Protein AF-A0A2V9ZEG1-F1 (afdb_monomer)

Secondary structure (DSSP, 8-state):
-----------BPPP-PPPSS--EEHHHHHHHS---GGG--EEEEEE-SS-EEEEEPS----SSSSTTPPPSS-HHHHHHHHHHHHHHHHHHHS--EEEEE-SEEEE----S---S-EEEEEEE-TTS-EEEEEEETT-BEEEEEEEEEEEEPP------

Nearest PDB structures (foldseek):
  6obv-assembly2_D  TM=7.296E-01  e=6.596E-06  Actinomadura vulgaris
  3kg8-assembly1_A  TM=7.271E-01  e=4.872E-05  Lyngbya majuscula
  7vsx-assembly1_A  TM=4.630E-01  e=3.115E-01  Oplophorus gracilirostris
  7snt-assembly1_A  TM=2.399E-01  e=3.115E-01  Oplophorus gracilirostris
  7mjb-assembly1_A  TM=4.349E-01  e=2.169E+00  Oplophorus gracilirostris

Radius of gyration: 15.74 Å; Cα contacts (8 Å, |Δi|>4): 271; chains: 1; bounding box: 44×41×39 Å

Structure (mmCIF, N/CA/C/O backbone):
data_AF-A0A2V9ZEG1-F1
#
_entry.id   AF-A0A2V9ZEG1-F1
#
loop_
_atom_site.group_PDB
_atom_site.id
_atom_site.type_symbol
_atom_site.label_atom_id
_atom_site.label_alt_id
_atom_site.label_comp_id
_atom_site.label_asym_id
_atom_site.label_entity_id
_atom_site.label_seq_id
_atom_site.pdbx_PDB_ins_code
_atom_site.Cartn_x
_atom_site.Cartn_y
_atom_site.Cartn_z
_atom_site.occupancy
_atom_site.B_iso_or_equiv
_atom_site.auth_seq_id
_atom_site.auth_comp_id
_atom_site.auth_asym_id
_atom_site.auth_atom_id
_atom_site.pdbx_PDB_model_num
ATOM 1 N N . MET A 1 1 ? -8.210 7.364 -19.508 1.00 62.47 1 MET A N 1
ATOM 2 C CA . MET A 1 1 ? -6.921 7.552 -18.803 1.00 62.47 1 MET A CA 1
ATOM 3 C C . MET A 1 1 ? -5.986 8.361 -19.692 1.00 62.47 1 MET A C 1
ATOM 5 O O . MET A 1 1 ? -5.814 7.984 -20.844 1.00 62.47 1 MET A O 1
ATOM 9 N N . ARG A 1 2 ? -5.427 9.474 -19.200 1.00 82.38 2 ARG A N 1
ATOM 10 C CA . ARG A 1 2 ? -4.429 10.290 -19.916 1.00 82.38 2 ARG A CA 1
ATOM 11 C C . ARG A 1 2 ? -3.089 10.146 -19.195 1.00 82.38 2 ARG A C 1
ATOM 13 O O . ARG A 1 2 ? -3.039 10.367 -17.991 1.00 82.38 2 ARG A O 1
ATOM 20 N N . LEU A 1 3 ? -2.035 9.763 -19.913 1.00 79.75 3 LEU A N 1
ATOM 21 C CA . LEU A 1 3 ? -0.683 9.665 -19.364 1.00 79.75 3 LEU A CA 1
ATOM 22 C C . LEU A 1 3 ? 0.096 10.932 -19.723 1.00 79.75 3 LEU A C 1
ATOM 24 O O . L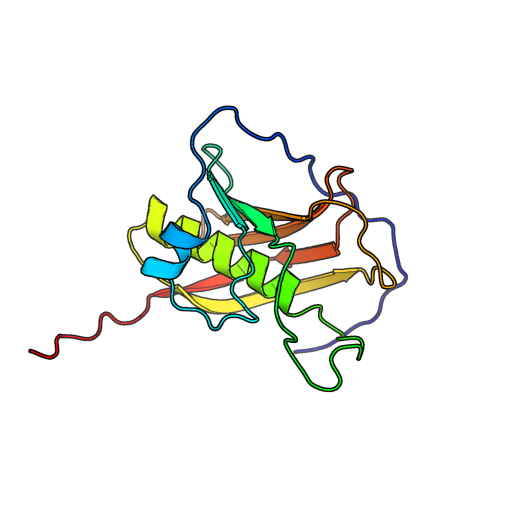EU A 1 3 ? 0.271 11.232 -20.902 1.00 79.75 3 LE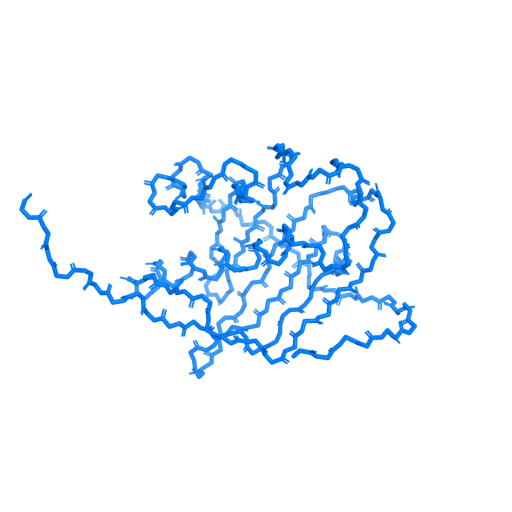U A O 1
ATOM 28 N N . ASN A 1 4 ? 0.573 11.648 -18.709 1.00 83.62 4 ASN A N 1
ATOM 29 C CA . ASN A 1 4 ? 1.432 12.816 -18.872 1.00 83.62 4 ASN A CA 1
ATOM 30 C C . ASN A 1 4 ? 2.814 12.506 -18.289 1.00 83.62 4 ASN A C 1
ATOM 32 O O . ASN A 1 4 ? 2.925 11.795 -17.290 1.00 83.62 4 ASN A O 1
ATOM 36 N N . LYS 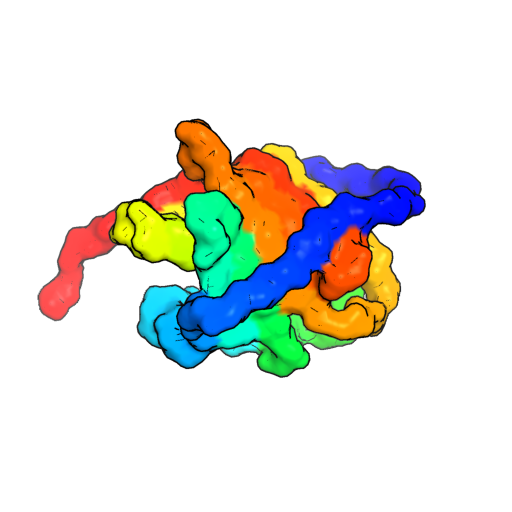A 1 5 ? 3.865 13.046 -18.910 1.00 80.31 5 LYS A N 1
ATOM 37 C CA . LYS A 1 5 ? 5.234 12.968 -18.398 1.00 80.31 5 LYS A CA 1
ATOM 38 C C . LYS A 1 5 ? 5.663 14.359 -17.953 1.00 80.31 5 LYS A C 1
ATOM 40 O O . LYS A 1 5 ? 5.709 15.273 -18.770 1.00 80.31 5 LYS A O 1
ATOM 45 N N . GLU A 1 6 ? 5.988 14.490 -16.678 1.00 75.75 6 GLU A N 1
ATOM 46 C CA . GLU A 1 6 ? 6.537 15.710 -16.087 1.00 75.75 6 GLU A CA 1
ATOM 47 C C . GLU A 1 6 ? 8.018 15.495 -15.722 1.00 75.75 6 GLU A C 1
ATOM 49 O O . GLU A 1 6 ? 8.460 14.342 -15.619 1.00 75.75 6 GLU A O 1
ATOM 54 N N . PRO A 1 7 ? 8.816 16.568 -15.565 1.00 69.06 7 PRO A N 1
ATOM 55 C CA . PRO A 1 7 ? 10.193 16.460 -15.091 1.00 69.06 7 PRO A CA 1
ATOM 56 C C . PRO A 1 7 ? 10.259 15.735 -13.744 1.00 69.06 7 PRO A C 1
ATOM 58 O O . PRO A 1 7 ? 9.432 15.972 -12.864 1.00 69.06 7 PRO A O 1
ATOM 61 N N . LEU A 1 8 ? 11.262 14.869 -13.568 1.00 64.75 8 LEU A N 1
ATOM 62 C CA . LEU A 1 8 ? 11.464 14.170 -12.302 1.00 64.75 8 LEU A CA 1
ATOM 63 C C . LEU A 1 8 ? 11.824 15.194 -11.218 1.00 64.75 8 LEU A C 1
ATOM 65 O O . LEU A 1 8 ? 12.885 15.811 -11.268 1.00 64.75 8 LEU A O 1
ATOM 69 N N . GLN A 1 9 ? 10.940 15.365 -10.241 1.00 62.75 9 GLN A N 1
ATOM 70 C CA . GLN A 1 9 ? 11.208 16.129 -9.025 1.00 62.75 9 GLN A CA 1
ATOM 71 C C . GLN A 1 9 ? 11.349 15.158 -7.856 1.00 62.75 9 GLN A C 1
ATOM 73 O O . GLN A 1 9 ? 10.602 14.179 -7.771 1.00 62.75 9 GLN A O 1
ATOM 78 N N . ALA A 1 10 ? 12.301 15.426 -6.959 1.00 64.00 10 ALA A N 1
ATOM 79 C CA . ALA A 1 10 ? 12.414 14.684 -5.712 1.00 64.00 10 ALA A CA 1
ATOM 80 C C . ALA A 1 10 ? 11.098 14.822 -4.932 1.00 64.00 10 ALA A C 1
ATOM 82 O O . ALA A 1 10 ? 10.646 15.934 -4.662 1.00 64.00 10 ALA A O 1
ATOM 83 N N . SER A 1 11 ? 10.473 13.694 -4.601 1.00 72.06 11 SER A N 1
ATOM 84 C CA . SER A 1 11 ? 9.246 13.666 -3.811 1.00 72.06 11 SER A CA 1
ATOM 85 C C . SER A 1 11 ? 9.524 12.994 -2.476 1.00 72.06 11 SER A C 1
ATOM 87 O O . SER A 1 11 ? 9.874 11.813 -2.421 1.00 72.06 11 SER A O 1
ATOM 89 N N . THR A 1 12 ? 9.363 13.759 -1.400 1.00 74.62 12 THR A N 1
ATOM 90 C CA . THR A 1 12 ? 9.391 13.240 -0.036 1.00 74.62 12 THR A CA 1
ATOM 91 C C . THR A 1 12 ? 7.985 12.792 0.368 1.00 74.62 12 THR A C 1
ATOM 93 O O . THR A 1 12 ? 6.970 13.459 0.149 1.00 74.62 12 THR A O 1
ATOM 96 N N . GLY A 1 13 ? 7.903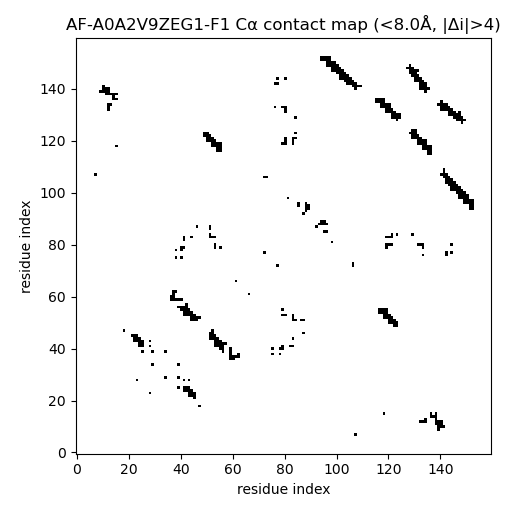 11.583 0.894 1.00 71.25 13 GLY A N 1
ATOM 97 C CA . GLY A 1 13 ? 6.759 11.015 1.582 1.00 71.25 13 GLY A CA 1
ATOM 98 C C . GLY A 1 13 ? 6.968 11.039 3.094 1.00 71.25 13 GLY A C 1
ATOM 99 O O . GLY A 1 13 ? 8.050 11.388 3.571 1.00 71.25 13 GLY A O 1
ATOM 100 N N . PRO A 1 14 ? 5.929 10.700 3.865 1.00 76.12 14 PRO A N 1
ATOM 101 C CA . PRO A 1 14 ? 6.054 10.615 5.307 1.00 76.12 14 PRO A CA 1
ATOM 102 C C . PRO A 1 14 ? 6.984 9.468 5.699 1.00 76.12 14 PRO A C 1
ATOM 104 O O . PRO A 1 14 ? 7.093 8.457 5.002 1.00 76.12 14 PRO A O 1
ATOM 107 N N . THR A 1 15 ? 7.645 9.636 6.839 1.00 75.56 15 THR A N 1
ATOM 108 C CA . THR A 1 15 ? 8.469 8.598 7.450 1.00 75.56 15 THR A CA 1
ATOM 109 C C . THR A 1 15 ? 7.593 7.494 8.036 1.00 75.56 15 THR A C 1
ATOM 111 O O . THR A 1 15 ? 6.487 7.735 8.527 1.00 75.56 15 THR A O 1
ATOM 114 N N . VAL A 1 16 ? 8.096 6.262 7.975 1.00 79.56 16 VAL A N 1
ATOM 115 C CA . VAL A 1 16 ? 7.426 5.089 8.537 1.00 79.56 16 VAL A CA 1
ATOM 116 C C . VAL A 1 16 ? 8.071 4.758 9.870 1.00 79.56 16 VAL A C 1
ATOM 118 O O . VAL A 1 16 ? 9.233 4.363 9.919 1.00 79.56 16 VAL A O 1
ATOM 121 N N . ASN A 1 17 ? 7.298 4.884 10.945 1.00 76.94 17 ASN A N 1
ATOM 122 C CA . ASN A 1 17 ? 7.683 4.372 12.252 1.00 76.94 17 ASN A CA 1
ATOM 123 C C . ASN A 1 17 ? 7.064 2.984 12.412 1.00 76.94 17 ASN A C 1
ATOM 125 O O . ASN A 1 17 ? 5.840 2.847 12.397 1.00 76.94 17 ASN A O 1
ATOM 129 N N . LEU A 1 18 ? 7.904 1.955 12.533 1.00 73.81 18 LEU A N 1
ATOM 130 C CA . LEU A 1 18 ? 7.420 0.606 12.808 1.00 73.81 18 LEU A CA 1
ATOM 131 C C . LEU A 1 18 ? 6.858 0.565 14.234 1.00 73.81 18 LEU A C 1
ATOM 133 O O . LEU A 1 18 ? 7.581 0.913 15.171 1.00 73.81 18 LEU A O 1
ATOM 137 N N . PRO A 1 19 ? 5.593 0.162 14.427 1.00 74.62 19 PRO A N 1
ATOM 138 C CA . PRO A 1 19 ? 5.045 0.028 15.763 1.00 74.62 19 PRO A CA 1
ATOM 139 C C . PRO A 1 19 ? 5.683 -1.166 16.478 1.00 74.62 19 PRO A C 1
ATOM 141 O O . PRO A 1 19 ? 6.041 -2.166 15.858 1.00 74.62 19 PRO A O 1
ATOM 144 N N . SER A 1 20 ? 5.728 -1.108 17.807 1.00 69.50 20 SER A N 1
ATOM 145 C CA . SER A 1 20 ? 6.067 -2.262 18.657 1.00 69.50 20 SER A CA 1
ATOM 146 C C . SER A 1 20 ? 4.917 -3.282 18.777 1.00 69.50 20 SER A C 1
ATOM 148 O O . SER A 1 20 ? 5.016 -4.226 19.557 1.00 69.50 20 SER A O 1
ATOM 150 N N . GLY A 1 21 ? 3.801 -3.049 18.076 1.00 70.44 21 GLY A N 1
ATOM 151 C CA . GLY A 1 21 ? 2.552 -3.807 18.168 1.00 70.44 21 GLY A CA 1
ATOM 152 C C . GLY A 1 21 ? 2.465 -5.009 17.224 1.00 70.44 21 GLY A C 1
ATOM 153 O O . GLY A 1 21 ? 3.449 -5.439 16.624 1.00 70.44 21 GLY A O 1
ATOM 154 N N . SER A 1 22 ? 1.260 -5.570 17.103 1.00 81.19 22 SER A N 1
ATOM 155 C CA . SER A 1 22 ? 0.997 -6.721 16.242 1.00 81.19 22 SER A CA 1
ATOM 156 C C . SER A 1 22 ? 0.916 -6.327 14.766 1.00 81.19 22 SER A C 1
ATOM 158 O O . SER A 1 22 ? 0.301 -5.333 14.384 1.00 81.19 22 SER A O 1
ATOM 160 N N . PHE A 1 23 ? 1.518 -7.168 13.931 1.00 93.19 23 PHE A N 1
ATOM 161 C CA . PHE A 1 23 ? 1.418 -7.110 12.478 1.00 93.19 23 PHE A CA 1
ATOM 162 C C . PHE A 1 23 ? 0.616 -8.318 12.002 1.00 93.19 23 PHE A C 1
ATOM 164 O O . PHE A 1 23 ? 0.848 -9.425 12.494 1.00 93.19 23 PHE A O 1
ATOM 171 N N . ILE A 1 24 ? -0.257 -8.143 11.010 1.00 95.56 24 ILE A N 1
ATOM 172 C CA . ILE A 1 24 ? -0.798 -9.283 10.259 1.00 95.56 24 ILE A CA 1
ATOM 173 C C . ILE A 1 24 ? 0.217 -9.678 9.183 1.00 95.56 24 ILE A C 1
ATOM 175 O O . ILE A 1 24 ? 0.756 -8.812 8.494 1.00 95.56 24 ILE A O 1
ATOM 179 N N . LYS A 1 25 ? 0.533 -10.971 9.067 1.00 97.06 25 LYS A N 1
ATOM 180 C CA . LYS A 1 25 ? 1.561 -11.486 8.147 1.00 97.06 25 LYS A CA 1
ATOM 181 C C . LYS A 1 25 ? 0.946 -11.983 6.843 1.00 97.06 25 LYS A C 1
ATOM 183 O O . LYS A 1 25 ? -0.223 -12.356 6.813 1.00 97.06 25 LYS A O 1
ATOM 188 N N . ALA A 1 26 ? 1.756 -12.057 5.786 1.00 97.38 26 ALA A N 1
ATOM 189 C CA . ALA A 1 26 ? 1.359 -12.527 4.456 1.00 97.38 26 ALA A CA 1
ATOM 190 C C . ALA A 1 26 ? 0.521 -13.817 4.480 1.00 97.38 26 ALA A C 1
ATOM 192 O O . ALA A 1 26 ? -0.501 -13.896 3.806 1.00 97.38 26 ALA A O 1
ATOM 193 N N . ALA A 1 27 ? 0.918 -14.806 5.288 1.00 96.50 27 ALA A N 1
ATOM 194 C CA . ALA A 1 27 ? 0.196 -16.074 5.404 1.00 96.50 27 ALA A CA 1
ATOM 195 C C . ALA A 1 27 ? -1.260 -15.886 5.870 1.00 96.50 27 ALA A C 1
ATOM 197 O O . ALA A 1 27 ? -2.167 -16.507 5.321 1.00 96.50 27 ALA A O 1
ATOM 198 N N . ASP A 1 28 ? -1.494 -14.995 6.835 1.00 97.06 28 ASP A N 1
ATOM 199 C CA . ASP A 1 28 ? -2.834 -14.693 7.340 1.00 97.06 28 ASP A CA 1
ATOM 200 C C . ASP A 1 28 ? -3.621 -13.801 6.377 1.00 97.06 28 ASP A C 1
ATOM 202 O O . ASP A 1 28 ? -4.815 -14.024 6.180 1.00 97.06 28 ASP A O 1
ATOM 206 N N . ILE A 1 29 ? -2.948 -12.835 5.738 1.00 97.19 29 ILE A N 1
ATOM 207 C CA . ILE A 1 29 ? -3.536 -11.954 4.717 1.00 97.19 29 ILE A CA 1
ATOM 208 C C . ILE A 1 29 ? -4.082 -12.800 3.559 1.00 97.19 29 ILE A C 1
ATOM 210 O O . ILE A 1 29 ? -5.271 -12.752 3.242 1.00 97.19 29 ILE A O 1
ATOM 214 N N . TYR A 1 30 ? -3.231 -13.621 2.942 1.00 97.12 30 TYR A N 1
ATOM 215 C CA . TYR A 1 30 ? -3.566 -14.350 1.716 1.00 97.12 30 TYR A CA 1
ATOM 216 C C . TYR A 1 30 ? -4.384 -15.623 1.950 1.00 97.12 30 TYR A C 1
ATOM 218 O O . TYR A 1 30 ? -4.855 -16.225 0.987 1.00 97.12 30 TYR A O 1
ATOM 226 N N . ARG A 1 31 ? -4.636 -15.994 3.214 1.00 95.00 31 ARG A N 1
ATOM 227 C CA . ARG A 1 31 ? -5.641 -17.007 3.569 1.00 95.00 31 ARG A CA 1
ATOM 228 C C . ARG A 1 31 ? -7.063 -16.546 3.248 1.00 95.00 31 ARG A C 1
ATOM 230 O O . ARG A 1 31 ? -7.901 -17.383 2.928 1.00 95.00 31 ARG A O 1
ATOM 237 N N . ILE A 1 32 ? -7.336 -15.244 3.352 1.00 91.06 32 ILE A N 1
ATOM 238 C CA . ILE A 1 32 ? -8.674 -14.667 3.140 1.00 91.06 32 ILE A CA 1
ATOM 239 C C . ILE A 1 32 ? -8.739 -13.700 1.955 1.00 91.06 32 ILE A C 1
ATOM 241 O O . ILE A 1 32 ? -9.820 -13.467 1.424 1.00 91.06 32 ILE A O 1
ATOM 245 N N . TYR A 1 33 ? -7.600 -13.157 1.516 1.00 93.81 33 TYR A N 1
ATOM 246 C CA . TYR A 1 33 ? -7.548 -12.130 0.482 1.00 93.81 33 TYR A CA 1
ATOM 247 C C . TYR A 1 33 ? -6.856 -12.638 -0.784 1.00 93.81 33 TYR A C 1
ATOM 249 O O . TYR A 1 33 ? -5.675 -12.392 -1.019 1.00 93.81 33 TYR A O 1
ATOM 257 N N . PHE A 1 34 ? -7.593 -13.402 -1.589 1.00 89.88 34 PHE A N 1
ATOM 258 C CA . PHE A 1 34 ? -7.043 -14.184 -2.697 1.00 89.88 34 PHE A CA 1
ATOM 259 C C . PHE A 1 34 ? -6.288 -13.343 -3.743 1.00 89.88 34 PHE A C 1
ATOM 261 O O . PHE A 1 34 ? -6.878 -12.510 -4.425 1.00 89.88 34 PHE A O 1
ATOM 268 N N . HIS A 1 35 ? -4.993 -13.632 -3.912 1.00 95.56 35 HIS A N 1
ATOM 269 C CA . HIS A 1 35 ? -4.128 -13.102 -4.970 1.00 95.56 35 HIS A CA 1
ATOM 270 C C . HIS A 1 35 ? -3.156 -14.186 -5.447 1.00 95.56 35 HIS A C 1
ATOM 272 O O . HIS A 1 35 ? -2.641 -14.978 -4.650 1.00 95.56 35 HIS A O 1
ATOM 278 N N . GLY A 1 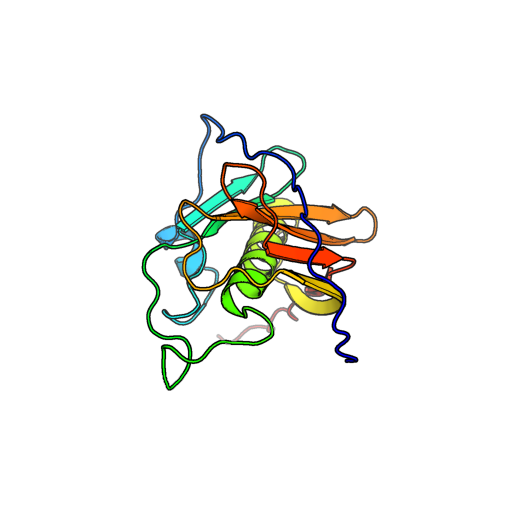36 ? -2.870 -14.207 -6.753 1.00 96.56 36 GLY A N 1
ATOM 279 C CA . GLY A 1 36 ? -1.866 -15.107 -7.323 1.00 96.56 36 GLY A CA 1
ATOM 280 C C . GLY A 1 36 ? -0.446 -14.791 -6.817 1.00 96.56 36 GLY A C 1
ATOM 281 O O . GLY A 1 36 ? -0.178 -13.641 -6.465 1.00 96.56 36 GLY A O 1
ATOM 282 N N . PRO A 1 37 ? 0.498 -15.754 -6.826 1.00 95.94 37 PRO A N 1
ATOM 283 C CA . PRO A 1 37 ? 1.808 -15.607 -6.175 1.00 95.94 37 PRO A CA 1
ATOM 284 C C . PRO A 1 37 ? 2.623 -14.371 -6.590 1.00 95.94 37 PRO A C 1
ATOM 286 O O . PRO A 1 37 ? 3.278 -13.754 -5.757 1.00 95.94 37 PRO A O 1
ATOM 289 N N . ALA A 1 38 ? 2.558 -13.957 -7.861 1.00 96.25 38 ALA A N 1
ATOM 290 C CA . ALA A 1 38 ? 3.258 -12.762 -8.357 1.00 96.25 38 ALA A CA 1
ATOM 291 C C . ALA A 1 38 ? 2.703 -11.430 -7.802 1.00 96.25 38 ALA A C 1
ATOM 293 O O . ALA A 1 38 ? 3.359 -10.392 -7.918 1.00 96.25 38 ALA A O 1
ATOM 294 N N . TYR A 1 39 ? 1.508 -11.469 -7.208 1.00 97.25 39 TYR A N 1
ATOM 295 C CA . TYR A 1 39 ? 0.765 -10.329 -6.670 1.00 97.25 39 TYR A CA 1
ATOM 296 C C . TYR A 1 39 ? 0.462 -10.466 -5.174 1.00 97.25 39 TYR A C 1
ATOM 298 O O . TYR A 1 39 ? -0.315 -9.683 -4.631 1.00 97.25 39 TYR A O 1
ATOM 306 N N . GLN A 1 40 ? 1.127 -11.393 -4.481 1.00 97.88 40 GLN A N 1
ATOM 307 C CA . GLN A 1 40 ? 1.163 -11.431 -3.019 1.00 97.88 40 GLN A CA 1
ATOM 308 C C . GLN A 1 40 ? 2.142 -10.376 -2.472 1.00 97.88 40 GLN A C 1
ATOM 310 O O . GLN A 1 40 ? 3.154 -10.680 -1.844 1.00 97.88 40 GLN A O 1
ATOM 315 N N . VAL A 1 41 ? 1.873 -9.112 -2.808 1.00 97.69 41 VAL A N 1
ATOM 316 C CA . VAL A 1 41 ? 2.770 -7.963 -2.618 1.00 97.69 41 VAL A CA 1
ATOM 317 C C . VAL A 1 41 ? 2.974 -7.552 -1.159 1.00 97.69 41 VAL A C 1
ATOM 319 O O . VAL A 1 41 ? 3.907 -6.806 -0.891 1.00 97.69 41 VAL A O 1
ATOM 322 N N . LEU A 1 42 ? 2.161 -8.029 -0.217 1.00 98.06 42 LEU A N 1
ATOM 323 C CA . LEU A 1 42 ? 2.266 -7.717 1.207 1.00 98.06 42 LEU A CA 1
ATOM 324 C C . LEU A 1 42 ? 3.048 -8.797 1.955 1.00 98.06 42 LEU A C 1
ATOM 326 O O . LEU A 1 42 ? 2.630 -9.947 2.025 1.00 98.06 42 LEU A O 1
ATOM 330 N N . GLU A 1 43 ? 4.149 -8.412 2.592 1.00 97.00 43 GLU A N 1
ATOM 331 C CA . GLU A 1 43 ? 4.826 -9.242 3.595 1.00 97.00 43 GLU A CA 1
ATOM 332 C C . GLU A 1 43 ? 4.094 -9.188 4.943 1.00 97.00 43 GLU A C 1
ATOM 334 O O . GLU A 1 43 ? 3.941 -10.193 5.642 1.00 97.00 43 GLU A O 1
ATOM 339 N N . GLN A 1 44 ? 3.640 -7.990 5.308 1.00 96.88 44 GLN A N 1
ATOM 340 C CA . GLN A 1 44 ? 2.909 -7.720 6.537 1.00 96.88 44 GLN A CA 1
ATOM 341 C C . GLN A 1 44 ? 2.159 -6.389 6.447 1.00 96.88 44 GLN A C 1
ATOM 343 O O . GLN A 1 44 ? 2.500 -5.540 5.622 1.00 96.88 44 GLN A O 1
ATOM 348 N N . ALA A 1 45 ? 1.185 -6.187 7.330 1.00 97.12 45 ALA A N 1
ATOM 349 C CA . ALA A 1 45 ? 0.448 -4.935 7.451 1.00 97.12 45 ALA A CA 1
ATOM 350 C C . ALA A 1 45 ? 0.113 -4.603 8.911 1.00 97.12 45 ALA A C 1
ATOM 352 O O . ALA A 1 45 ? 0.095 -5.485 9.774 1.00 97.12 45 ALA A O 1
ATOM 353 N N . TRP A 1 46 ? -0.145 -3.326 9.180 1.00 95.50 46 TRP A N 1
ATOM 354 C CA . TRP A 1 46 ? -0.606 -2.837 10.480 1.00 95.50 46 TRP A CA 1
ATOM 355 C C . TRP A 1 46 ? -1.390 -1.532 10.329 1.00 95.50 46 TRP A C 1
ATOM 357 O O . TRP A 1 46 ? -1.218 -0.802 9.354 1.00 95.50 46 TRP A O 1
ATOM 367 N N . TRP A 1 47 ? -2.213 -1.224 11.327 1.00 92.69 47 TRP A N 1
ATOM 368 C CA . TRP A 1 47 ? -2.951 0.032 11.440 1.00 92.69 47 TRP A CA 1
ATOM 369 C C . TRP A 1 47 ? -2.394 0.836 12.619 1.00 92.69 47 TRP A C 1
ATOM 371 O O . TRP A 1 47 ? -2.186 0.266 13.690 1.00 92.69 47 TRP A O 1
ATOM 381 N N . ASP A 1 48 ? -2.122 2.132 12.437 1.00 90.38 48 ASP A N 1
ATOM 382 C CA . ASP A 1 48 ? -1.614 3.007 13.514 1.00 90.38 48 ASP A CA 1
ATOM 383 C C . ASP A 1 48 ? -2.724 3.757 14.281 1.00 90.38 48 ASP A C 1
ATOM 385 O O . ASP A 1 48 ? -2.426 4.566 15.157 1.00 90.38 48 ASP A O 1
ATOM 389 N N . GLY A 1 49 ? -3.995 3.481 13.969 1.00 89.56 49 GLY A N 1
ATOM 390 C CA . GLY A 1 49 ? -5.159 4.205 14.491 1.00 89.56 49 GLY A CA 1
ATOM 391 C C . GLY A 1 49 ? -5.701 5.267 13.529 1.00 89.56 49 GLY A C 1
ATOM 392 O O . GLY A 1 49 ? -6.859 5.655 13.647 1.00 89.56 49 GLY A O 1
ATOM 393 N N . ASP A 1 50 ? -4.908 5.676 12.538 1.00 91.88 50 ASP A N 1
ATOM 394 C CA . ASP A 1 50 ? -5.287 6.654 11.514 1.00 91.88 50 ASP A CA 1
ATOM 395 C C . ASP A 1 50 ? -5.099 6.066 10.105 1.00 91.88 50 ASP A C 1
ATOM 397 O O . ASP A 1 50 ? -6.029 5.992 9.304 1.00 91.88 50 ASP A O 1
ATOM 401 N N . ARG A 1 51 ? -3.917 5.511 9.831 1.00 95.44 51 ARG A N 1
ATOM 402 C CA . ARG A 1 51 ? -3.485 5.026 8.516 1.00 95.44 51 ARG A CA 1
ATOM 403 C C . ARG A 1 51 ? -3.178 3.540 8.533 1.00 95.44 51 ARG A C 1
ATOM 405 O O . ARG A 1 51 ? -2.681 2.990 9.519 1.00 95.44 51 ARG A O 1
ATOM 412 N N . MET A 1 52 ? -3.437 2.893 7.403 1.00 96.69 52 MET A N 1
ATOM 413 C CA . MET A 1 52 ? -3.052 1.506 7.166 1.00 96.69 52 MET A CA 1
ATOM 414 C C . MET A 1 52 ? -1.707 1.444 6.456 1.00 96.69 52 MET A C 1
ATOM 416 O O . MET A 1 52 ? -1.458 2.177 5.500 1.00 96.69 52 MET A O 1
ATOM 420 N N . PHE A 1 53 ? -0.849 0.541 6.906 1.00 97.31 53 PHE A N 1
ATOM 421 C CA . PHE A 1 53 ? 0.490 0.355 6.374 1.00 97.31 53 PHE A CA 1
ATOM 422 C C . PHE A 1 53 ? 0.652 -1.052 5.829 1.00 97.31 53 PHE A C 1
ATOM 424 O O . PHE A 1 53 ? 0.183 -2.015 6.434 1.00 97.31 53 PHE A O 1
ATOM 431 N N . GLY A 1 54 ? 1.367 -1.168 4.714 1.00 97.44 54 GLY A N 1
ATOM 432 C CA . GLY A 1 54 ? 1.711 -2.440 4.091 1.00 97.44 54 GLY A CA 1
ATOM 433 C C . GLY A 1 54 ? 3.193 -2.499 3.759 1.00 97.44 54 GLY A C 1
ATOM 434 O O . GLY A 1 54 ? 3.712 -1.624 3.073 1.00 97.44 54 GLY A O 1
ATOM 435 N N . THR A 1 55 ? 3.896 -3.524 4.226 1.00 96.81 55 THR A N 1
ATOM 436 C CA . THR A 1 55 ? 5.293 -3.784 3.862 1.00 96.81 55 THR A CA 1
ATOM 437 C C . THR A 1 55 ? 5.344 -4.580 2.562 1.00 96.81 55 THR A C 1
ATOM 439 O O . THR A 1 55 ? 4.728 -5.638 2.466 1.00 96.81 55 THR A O 1
ATOM 442 N N . MET A 1 56 ? 6.102 -4.093 1.578 1.00 96.56 56 MET A N 1
ATOM 443 C CA . MET A 1 56 ? 6.295 -4.781 0.300 1.00 96.56 56 MET A CA 1
ATOM 444 C C . MET A 1 56 ? 7.059 -6.100 0.475 1.00 96.56 56 MET A C 1
ATOM 446 O O . MET A 1 56 ? 8.137 -6.117 1.069 1.00 96.56 56 MET A O 1
ATOM 450 N N . SER A 1 57 ? 6.551 -7.178 -0.117 1.00 95.75 57 SER A N 1
ATOM 451 C CA . SER A 1 57 ? 7.244 -8.464 -0.196 1.00 95.75 57 SER A CA 1
ATOM 452 C C . SER A 1 57 ? 8.528 -8.358 -1.019 1.00 95.75 57 SER A C 1
ATOM 454 O O . SER A 1 57 ? 8.545 -7.800 -2.120 1.00 95.75 57 SER A O 1
ATOM 456 N N . ARG A 1 58 ? 9.616 -8.928 -0.489 1.00 89.25 58 ARG A N 1
ATOM 457 C CA . ARG A 1 58 ? 10.943 -8.948 -1.133 1.00 89.25 58 ARG A CA 1
ATOM 458 C C . ARG A 1 58 ? 11.090 -10.029 -2.199 1.00 89.25 58 ARG A C 1
ATOM 460 O O . ARG A 1 58 ? 11.967 -9.930 -3.053 1.00 89.25 58 ARG A O 1
ATOM 467 N N . HIS A 1 59 ? 10.254 -11.062 -2.147 1.00 88.06 59 HIS A N 1
ATOM 468 C CA . HIS A 1 59 ? 10.394 -12.255 -2.975 1.00 88.06 59 HIS A CA 1
ATOM 469 C C . HIS A 1 59 ? 9.096 -12.512 -3.729 1.00 88.06 59 HIS A C 1
ATOM 471 O O . HIS A 1 59 ? 8.213 -13.223 -3.258 1.00 88.06 59 HIS A O 1
ATOM 477 N N . LEU A 1 60 ? 8.986 -11.910 -4.912 1.00 92.06 60 LEU A N 1
ATOM 478 C CA . LEU A 1 60 ? 7.839 -12.078 -5.796 1.00 92.06 60 LEU A CA 1
ATOM 479 C C . LEU A 1 60 ? 8.273 -12.756 -7.096 1.00 92.06 60 LEU A C 1
ATOM 481 O O . LEU A 1 60 ? 9.236 -12.290 -7.714 1.00 92.06 60 LEU A O 1
ATOM 485 N N . PRO A 1 61 ? 7.545 -13.788 -7.556 1.00 94.38 61 PRO A N 1
ATOM 486 C CA . PRO A 1 61 ? 7.691 -14.305 -8.910 1.00 94.38 61 PRO A CA 1
ATOM 487 C C . PRO A 1 61 ? 7.544 -13.207 -9.975 1.00 94.38 61 PRO A C 1
ATOM 489 O O . PRO A 1 61 ? 6.997 -12.126 -9.721 1.00 94.38 61 PRO A O 1
ATOM 492 N N . ALA A 1 62 ? 8.005 -13.500 -11.192 1.00 92.88 62 ALA A N 1
ATOM 493 C CA . ALA A 1 62 ? 7.824 -12.614 -12.336 1.00 92.88 62 ALA A CA 1
ATOM 494 C C . ALA A 1 62 ? 6.334 -12.300 -12.552 1.00 92.88 62 ALA A C 1
ATOM 496 O O . ALA A 1 62 ? 5.494 -13.198 -12.573 1.00 92.88 62 ALA A O 1
ATOM 497 N N . ASN A 1 63 ? 6.007 -11.017 -12.731 1.00 90.44 63 ASN A N 1
ATOM 498 C CA . ASN A 1 63 ? 4.630 -10.567 -12.954 1.00 90.44 63 ASN A CA 1
ATOM 499 C C . ASN A 1 63 ? 4.291 -10.353 -14.439 1.00 90.44 63 ASN A C 1
ATOM 501 O O . ASN A 1 63 ? 3.145 -10.061 -14.762 1.00 90.44 63 ASN A O 1
ATOM 505 N N . HIS A 1 64 ? 5.276 -10.442 -15.334 1.00 90.75 64 HIS A N 1
ATOM 506 C CA . HIS A 1 64 ? 5.107 -10.301 -16.780 1.00 90.75 64 HIS A CA 1
ATOM 507 C C . HIS A 1 64 ? 6.310 -10.906 -17.523 1.00 90.75 64 HIS A C 1
ATOM 509 O O . HIS A 1 64 ? 7.287 -11.304 -16.893 1.00 90.75 64 HIS A O 1
ATOM 515 N N . GLN A 1 65 ? 6.216 -11.001 -18.853 1.00 91.69 65 GLN A N 1
ATOM 516 C CA . GLN A 1 65 ? 7.263 -11.538 -19.725 1.00 91.69 65 GLN A CA 1
ATOM 517 C C . GLN A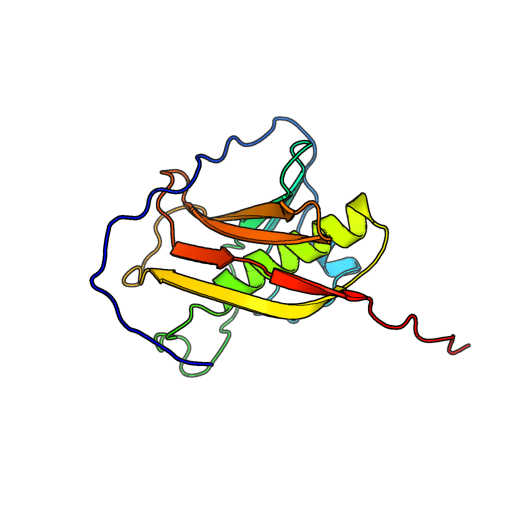 1 65 ? 7.621 -10.523 -20.827 1.00 91.69 65 GLN A C 1
ATOM 519 O O . GLN A 1 65 ? 6.710 -9.983 -21.465 1.00 91.69 65 GLN A O 1
ATOM 524 N N . PRO A 1 66 ? 8.914 -10.267 -21.103 1.00 91.31 66 PRO A N 1
ATOM 525 C CA . PRO A 1 66 ? 10.084 -10.649 -20.301 1.00 91.31 66 PRO A CA 1
ATOM 526 C C . PRO A 1 66 ? 10.043 -10.036 -18.894 1.00 91.31 66 PRO A C 1
ATOM 528 O O . PRO A 1 66 ? 9.535 -8.930 -18.723 1.00 91.31 66 PRO A O 1
ATOM 531 N N . ASP A 1 67 ? 10.566 -10.748 -17.900 1.00 87.19 67 ASP A N 1
ATOM 532 C CA . ASP A 1 67 ? 10.471 -10.389 -16.476 1.00 87.19 67 ASP A CA 1
ATOM 533 C C . ASP A 1 67 ? 11.244 -9.118 -16.086 1.00 87.19 67 ASP A C 1
ATOM 535 O O . ASP A 1 67 ? 10.881 -8.427 -15.131 1.00 87.19 67 ASP A O 1
ATOM 539 N N . ASN A 1 68 ? 12.277 -8.785 -16.855 1.00 83.25 68 ASN A N 1
ATOM 540 C CA . ASN A 1 68 ? 13.116 -7.606 -16.686 1.00 83.25 68 ASN A CA 1
ATOM 541 C C . ASN A 1 68 ? 12.630 -6.379 -17.472 1.00 83.25 68 ASN A C 1
ATOM 543 O O . ASN A 1 68 ? 13.284 -5.332 -17.442 1.00 83.25 68 ASN A O 1
ATOM 547 N N . ARG A 1 69 ? 11.510 -6.479 -18.200 1.00 86.69 69 ARG A N 1
ATOM 548 C CA . ARG A 1 69 ? 11.013 -5.361 -19.000 1.00 86.69 69 ARG A CA 1
ATOM 549 C C . ARG A 1 69 ? 10.506 -4.244 -18.070 1.00 86.69 69 ARG A C 1
ATOM 551 O O . ARG A 1 69 ? 9.698 -4.488 -17.180 1.00 86.69 69 ARG A O 1
ATOM 558 N N . PRO A 1 70 ? 10.926 -2.981 -18.252 1.00 82.06 70 PRO A N 1
ATOM 559 C CA . PRO A 1 70 ? 10.396 -1.899 -17.433 1.00 82.06 70 PRO A CA 1
ATOM 560 C C . PRO A 1 70 ? 8.896 -1.702 -17.668 1.00 82.06 70 PRO A C 1
ATOM 562 O O . PRO A 1 70 ? 8.431 -1.614 -18.806 1.00 82.06 70 PRO A O 1
ATOM 565 N N . THR A 1 71 ? 8.135 -1.572 -16.584 1.00 85.12 71 THR A N 1
ATOM 566 C CA . THR A 1 71 ? 6.724 -1.176 -16.639 1.00 85.12 71 THR A CA 1
ATOM 567 C C . THR A 1 71 ? 6.589 0.333 -16.490 1.00 85.12 71 THR A C 1
ATOM 569 O O . THR A 1 71 ? 7.249 0.921 -15.637 1.00 85.12 71 THR A O 1
ATOM 572 N N . VAL A 1 72 ? 5.667 0.948 -17.230 1.00 83.00 72 VAL A N 1
ATOM 573 C CA . VAL A 1 72 ? 5.412 2.398 -17.138 1.00 83.00 72 VAL A CA 1
ATOM 574 C C 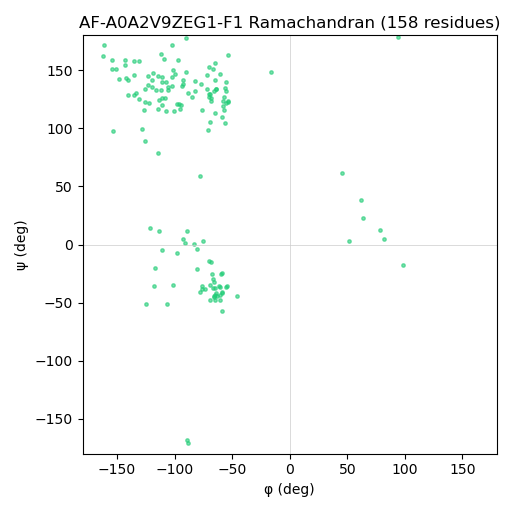. VAL A 1 72 ? 4.819 2.801 -15.781 1.00 83.00 72 VAL A C 1
ATOM 576 O O . VAL A 1 72 ? 5.167 3.852 -15.256 1.00 83.00 72 VAL A O 1
ATOM 579 N N . LEU A 1 73 ? 3.937 1.971 -15.211 1.00 84.75 73 LEU A N 1
ATOM 580 C CA . LEU A 1 73 ? 3.129 2.316 -14.032 1.00 84.75 73 LEU A CA 1
ATOM 581 C C . LEU A 1 73 ? 3.453 1.505 -12.769 1.00 84.75 73 LEU A C 1
ATOM 583 O O . LEU A 1 73 ? 2.692 1.566 -11.816 1.00 84.75 73 LEU A O 1
ATOM 587 N N . ALA A 1 74 ? 4.553 0.746 -12.741 1.00 88.25 74 ALA A N 1
ATOM 588 C CA . ALA A 1 74 ? 4.964 -0.037 -11.567 1.00 88.25 74 ALA A CA 1
ATOM 589 C C . ALA A 1 74 ? 3.792 -0.818 -10.912 1.00 88.25 74 ALA A C 1
ATOM 591 O O . ALA A 1 74 ? 3.465 -0.576 -9.749 1.00 88.25 74 ALA A O 1
ATOM 592 N N . PRO A 1 75 ? 3.141 -1.759 -11.630 1.00 92.31 75 PRO A N 1
ATOM 593 C CA . PRO A 1 75 ? 1.854 -2.335 -11.230 1.00 92.31 75 PRO A CA 1
ATOM 594 C C . PRO A 1 75 ? 1.877 -2.946 -9.827 1.00 92.31 75 PRO A C 1
ATOM 596 O O . PRO A 1 75 ? 0.930 -2.776 -9.077 1.00 92.31 75 PRO A O 1
ATOM 599 N N . ARG A 1 76 ? 2.984 -3.578 -9.419 1.00 94.50 76 ARG A N 1
ATOM 600 C CA . ARG A 1 76 ? 3.119 -4.158 -8.073 1.00 94.50 76 ARG A CA 1
ATOM 601 C C . ARG A 1 76 ? 3.131 -3.114 -6.947 1.00 94.50 76 ARG A C 1
ATOM 603 O O . ARG A 1 76 ? 2.681 -3.417 -5.852 1.00 94.50 76 ARG A O 1
ATOM 610 N N . LEU A 1 77 ? 3.607 -1.895 -7.205 1.00 94.94 77 LEU A N 1
ATOM 611 C CA . LEU A 1 77 ? 3.563 -0.810 -6.219 1.00 94.94 77 LEU A CA 1
ATOM 612 C C . LEU A 1 77 ? 2.155 -0.213 -6.105 1.00 94.94 77 LEU A C 1
ATOM 614 O O . LEU A 1 77 ? 1.729 0.141 -5.013 1.00 94.94 77 LEU A O 1
ATOM 618 N N . ILE A 1 78 ? 1.420 -0.138 -7.217 1.00 95.88 78 ILE A N 1
ATOM 619 C CA . ILE A 1 78 ? 0.006 0.261 -7.206 1.00 95.88 78 ILE A CA 1
ATOM 620 C C . ILE A 1 78 ? -0.834 -0.789 -6.464 1.00 95.88 78 ILE A C 1
ATOM 622 O O . ILE A 1 78 ? -1.633 -0.441 -5.600 1.00 95.88 78 ILE A O 1
ATOM 626 N N . GLU A 1 79 ? -0.599 -2.070 -6.738 1.00 97.00 79 GLU A N 1
ATOM 627 C CA . GLU A 1 79 ? -1.256 -3.187 -6.049 1.00 97.00 79 GLU A CA 1
ATOM 628 C C . GLU A 1 79 ? -0.959 -3.206 -4.552 1.00 97.00 79 GLU A C 1
ATOM 630 O O . GLU A 1 79 ? -1.849 -3.488 -3.755 1.00 97.00 79 GLU A O 1
ATOM 635 N N . LEU A 1 80 ? 0.255 -2.826 -4.140 1.00 97.94 80 LEU A N 1
ATOM 636 C CA . LEU A 1 80 ? 0.574 -2.669 -2.723 1.00 97.94 80 LEU A CA 1
ATOM 637 C C . LEU A 1 80 ? -0.351 -1.640 -2.057 1.00 97.94 80 LEU A C 1
ATOM 639 O O . LEU A 1 80 ? -0.845 -1.890 -0.959 1.00 97.94 80 LEU A O 1
ATOM 643 N N . CYS A 1 81 ? -0.645 -0.518 -2.721 1.00 98.12 81 CYS A N 1
ATOM 644 C CA . CYS A 1 81 ? -1.615 0.456 -2.222 1.00 98.12 81 CYS A CA 1
ATOM 645 C C . CYS A 1 81 ? -3.036 -0.121 -2.168 1.00 98.12 81 CYS A C 1
ATOM 647 O O . CYS A 1 81 ? -3.701 0.013 -1.141 1.00 98.12 81 CYS A O 1
ATOM 649 N N . PHE A 1 82 ? -3.499 -0.770 -3.242 1.00 98.00 82 PHE A N 1
ATOM 650 C CA . PHE A 1 82 ? -4.852 -1.333 -3.299 1.00 98.00 82 PHE A CA 1
ATOM 651 C C . PHE A 1 82 ? -5.081 -2.382 -2.222 1.00 98.00 82 PHE A C 1
ATOM 653 O O . PHE A 1 82 ? -6.071 -2.307 -1.500 1.00 98.00 82 PHE A O 1
ATOM 660 N N . GLN A 1 83 ? -4.149 -3.321 -2.073 1.00 98.06 83 GLN A N 1
ATOM 661 C CA . GLN A 1 83 ? -4.289 -4.392 -1.100 1.00 98.06 83 GLN A CA 1
ATOM 662 C C . GLN A 1 83 ? -4.179 -3.869 0.336 1.00 98.06 83 GLN A C 1
ATOM 664 O O . GLN A 1 83 ? -4.898 -4.339 1.213 1.00 98.06 83 GLN A O 1
ATOM 669 N N . THR A 1 84 ? -3.344 -2.853 0.582 1.00 98.31 84 THR A N 1
ATOM 670 C CA . THR A 1 84 ? -3.277 -2.194 1.898 1.00 98.31 84 THR A CA 1
ATOM 671 C C . THR A 1 84 ? -4.597 -1.491 2.234 1.00 98.31 84 THR A C 1
ATOM 673 O O . THR A 1 84 ? -5.084 -1.612 3.356 1.00 98.31 84 THR A O 1
ATOM 676 N N . ALA A 1 85 ? -5.225 -0.814 1.267 1.00 97.81 85 ALA A N 1
ATOM 677 C CA . ALA A 1 85 ? -6.548 -0.217 1.451 1.00 97.81 85 ALA A CA 1
ATOM 678 C C . ALA A 1 85 ? -7.632 -1.282 1.676 1.00 97.81 85 ALA A C 1
ATOM 680 O O . ALA A 1 85 ? -8.429 -1.156 2.601 1.00 97.81 85 ALA A O 1
ATOM 681 N N . GLY A 1 86 ? -7.610 -2.375 0.907 1.00 96.50 86 GLY A N 1
ATOM 682 C CA . GLY A 1 86 ? -8.532 -3.498 1.082 1.00 96.50 86 GLY A CA 1
ATOM 683 C C . GLY A 1 86 ? -8.419 -4.148 2.464 1.00 96.50 86 GLY A C 1
ATOM 684 O O . GLY A 1 86 ? -9.431 -4.506 3.063 1.00 96.50 86 GLY A O 1
ATOM 685 N N . LEU A 1 87 ? -7.207 -4.236 3.027 1.00 96.69 87 LEU A N 1
ATOM 686 C CA . LEU A 1 87 ? -7.032 -4.681 4.410 1.00 96.69 87 LEU A CA 1
ATOM 687 C C . LEU A 1 87 ? -7.651 -3.717 5.422 1.00 96.69 87 LEU A C 1
ATOM 689 O O . LEU A 1 87 ? -8.219 -4.181 6.409 1.00 96.69 87 LEU A O 1
ATOM 693 N N . TRP A 1 88 ? -7.567 -2.403 5.193 1.00 96.38 88 TRP A N 1
ATOM 694 C CA . TRP A 1 88 ? -8.253 -1.431 6.046 1.00 96.38 88 TRP A CA 1
ATOM 695 C C . TRP A 1 88 ? -9.771 -1.612 5.969 1.00 96.38 88 TRP A C 1
ATOM 697 O O . TRP A 1 88 ? -10.428 -1.663 7.004 1.00 96.38 88 TRP A O 1
ATOM 707 N N . GLU A 1 89 ? -10.335 -1.796 4.773 1.00 95.25 89 GLU A N 1
ATOM 708 C CA . GLU A 1 89 ? -11.775 -2.041 4.606 1.00 95.25 89 GLU A CA 1
ATOM 709 C C . GLU A 1 89 ? -12.234 -3.314 5.322 1.00 95.25 89 GLU A C 1
ATOM 711 O O . GLU A 1 89 ? -13.253 -3.300 6.014 1.00 95.25 89 GLU A O 1
ATOM 716 N N . MET A 1 90 ? -11.469 -4.402 5.220 1.00 94.00 90 MET A N 1
ATOM 717 C CA . MET A 1 90 ? -11.793 -5.646 5.918 1.00 94.00 90 MET A CA 1
ATOM 718 C C . MET A 1 90 ? -11.700 -5.484 7.437 1.00 94.00 90 MET A C 1
ATOM 720 O O . MET A 1 90 ? -12.596 -5.928 8.151 1.00 94.00 90 MET A O 1
ATOM 724 N N . ALA A 1 91 ? -10.640 -4.842 7.932 1.00 91.88 91 ALA A N 1
ATOM 725 C CA . ALA A 1 91 ? -10.391 -4.708 9.364 1.00 9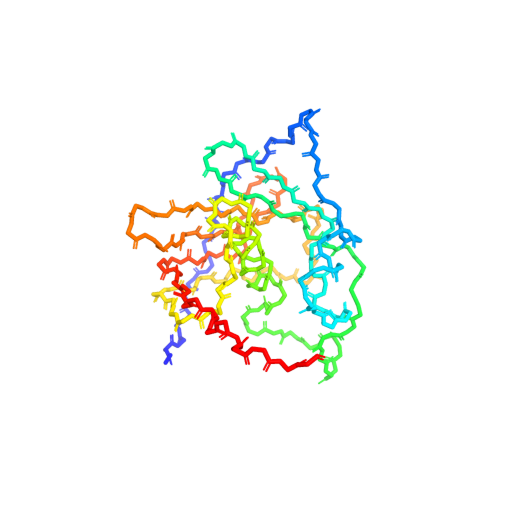1.88 91 ALA A CA 1
ATOM 726 C C . ALA A 1 91 ? -11.326 -3.698 10.048 1.00 91.88 91 ALA A C 1
ATOM 728 O O . ALA A 1 91 ? -11.745 -3.927 11.180 1.00 91.88 91 ALA A O 1
ATOM 729 N N . VAL A 1 92 ? -11.645 -2.587 9.377 1.00 91.94 92 VAL A N 1
ATOM 730 C CA . VAL A 1 92 ? -12.381 -1.456 9.966 1.00 91.94 92 VAL A CA 1
ATOM 731 C C . VAL A 1 92 ? -13.854 -1.452 9.565 1.00 91.94 92 VAL A C 1
ATOM 733 O O . VAL A 1 92 ? -14.705 -1.078 10.367 1.00 91.94 92 VAL A O 1
ATOM 736 N N . GLN A 1 93 ? -14.183 -1.881 8.344 1.00 92.06 93 GLN A N 1
ATOM 737 C CA . GLN A 1 93 ? -15.554 -1.858 7.817 1.00 92.06 93 GLN A CA 1
ATOM 738 C C . GLN A 1 93 ? -16.168 -3.253 7.643 1.00 92.06 93 GLN A C 1
ATOM 740 O O . GLN A 1 93 ? -17.337 -3.350 7.274 1.00 92.06 93 GLN A O 1
ATOM 745 N N . GLY A 1 94 ? -15.414 -4.331 7.885 1.00 92.00 94 GLY A N 1
ATOM 746 C CA . GLY A 1 94 ? -15.919 -5.700 7.769 1.00 92.00 94 GLY A CA 1
ATOM 747 C C . GLY A 1 94 ? -16.347 -6.086 6.350 1.00 92.00 94 GLY A C 1
ATOM 748 O O . GLY A 1 94 ? -17.176 -6.979 6.185 1.00 92.00 94 GLY A O 1
ATOM 749 N N . ARG A 1 95 ? -15.822 -5.412 5.318 1.00 91.25 95 ARG A N 1
ATOM 750 C CA . ARG A 1 95 ? -16.183 -5.660 3.914 1.00 91.25 95 ARG A CA 1
ATOM 751 C C . ARG A 1 95 ? -14.958 -5.715 3.013 1.00 91.25 95 ARG A C 1
ATOM 753 O O . ARG A 1 95 ? -13.929 -5.125 3.319 1.00 91.25 95 ARG A O 1
ATOM 760 N N . MET A 1 96 ? -15.107 -6.360 1.860 1.00 88.38 96 MET A N 1
ATOM 761 C CA . MET A 1 96 ? -14.141 -6.267 0.764 1.00 88.38 96 MET A CA 1
ATOM 762 C C . MET A 1 96 ? -14.656 -5.335 -0.334 1.00 88.38 96 MET A C 1
ATOM 764 O O . MET A 1 96 ? -15.829 -5.402 -0.715 1.00 88.38 96 MET A O 1
ATOM 768 N N . GLY A 1 97 ? -13.774 -4.478 -0.845 1.00 88.81 97 GLY A N 1
ATOM 769 C CA . GLY A 1 97 ? -14.027 -3.623 -1.998 1.00 88.81 97 GLY A CA 1
ATOM 770 C C . GLY A 1 97 ? -13.207 -4.034 -3.222 1.00 88.81 97 GLY A C 1
ATOM 771 O O . GLY A 1 97 ? -12.054 -4.445 -3.103 1.00 88.81 97 GLY A O 1
ATOM 772 N N . LEU A 1 98 ? -13.795 -3.901 -4.412 1.00 91.75 98 LEU A N 1
ATOM 773 C CA . LEU A 1 98 ? -13.049 -3.885 -5.671 1.00 91.75 98 LEU A CA 1
ATOM 774 C C . LEU A 1 98 ? -12.651 -2.449 -6.022 1.00 91.75 98 LEU A C 1
ATOM 776 O O . LEU A 1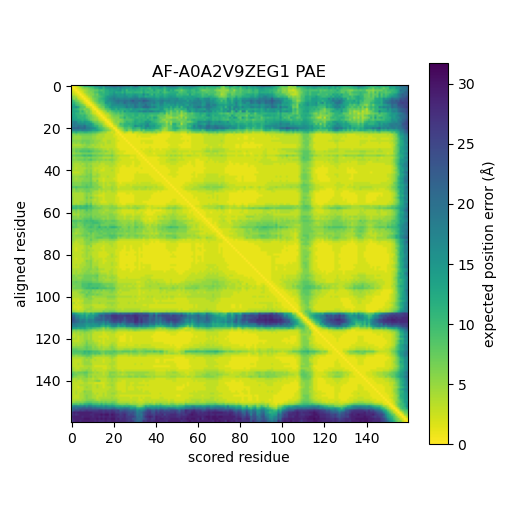 98 ? -13.432 -1.535 -5.741 1.00 91.75 98 LEU A O 1
ATOM 780 N N . PRO A 1 99 ? -11.501 -2.234 -6.688 1.00 92.94 99 PRO A N 1
ATOM 781 C CA . PRO A 1 99 ? -11.165 -0.934 -7.252 1.00 92.94 99 PRO A CA 1
ATOM 782 C C . PRO A 1 99 ? -12.287 -0.417 -8.164 1.00 92.94 99 PRO A C 1
ATOM 784 O O . PRO A 1 99 ? -12.668 -1.091 -9.120 1.00 92.94 99 PRO A O 1
ATOM 787 N N . LEU A 1 100 ? -12.810 0.777 -7.876 1.00 95.38 100 LEU A N 1
ATOM 788 C CA . LEU A 1 100 ? -13.852 1.427 -8.676 1.00 95.38 100 LEU A CA 1
ATOM 789 C C . LEU A 1 100 ? -13.282 2.590 -9.489 1.00 95.38 100 LEU A C 1
ATOM 791 O O . LEU A 1 100 ? -13.518 2.688 -10.690 1.00 95.38 100 LEU A O 1
ATOM 795 N N . HIS A 1 101 ? -12.558 3.492 -8.826 1.00 95.38 101 HIS A N 1
ATOM 796 C CA . HIS A 1 101 ? -12.103 4.748 -9.423 1.00 95.38 101 HIS A CA 1
ATOM 797 C C . HIS A 1 101 ? -10.838 5.265 -8.743 1.00 95.38 101 HIS A C 1
ATOM 799 O O . HIS A 1 101 ? -10.625 5.011 -7.563 1.00 95.38 101 HIS A O 1
ATOM 805 N N . ILE A 1 102 ? -10.005 5.998 -9.479 1.00 96.44 102 ILE A N 1
ATOM 806 C CA . ILE A 1 102 ? -8.850 6.732 -8.949 1.00 96.44 102 ILE A CA 1
ATOM 807 C C . ILE A 1 102 ? -8.786 8.065 -9.687 1.00 96.44 102 ILE A C 1
ATOM 809 O O . ILE A 1 102 ? -8.769 8.073 -10.920 1.00 96.44 102 ILE A O 1
ATOM 813 N N . ASP A 1 103 ? -8.702 9.177 -8.956 1.00 96.38 103 ASP A N 1
ATOM 814 C CA . ASP A 1 103 ? -8.583 10.502 -9.574 1.00 96.38 103 ASP A CA 1
ATOM 815 C C . ASP A 1 103 ? -7.222 10.674 -10.249 1.00 96.38 103 ASP A C 1
ATOM 817 O O . ASP A 1 103 ? -7.128 11.121 -11.396 1.00 96.38 103 ASP A O 1
ATOM 821 N N . HIS A 1 104 ? -6.148 10.314 -9.541 1.00 95.25 104 HIS A N 1
ATOM 822 C CA . HIS A 1 104 ? -4.796 10.504 -10.042 1.00 95.25 104 HIS A CA 1
ATOM 823 C C . HIS A 1 104 ? -3.813 9.440 -9.550 1.00 95.25 104 HIS A C 1
ATOM 825 O O . HIS A 1 104 ? -3.813 9.059 -8.381 1.00 95.25 104 HIS A O 1
ATOM 831 N N . VAL A 1 105 ? -2.900 9.035 -10.439 1.00 94.19 105 VAL A N 1
ATOM 832 C CA . VAL A 1 105 ? -1.733 8.205 -10.116 1.00 94.19 105 VAL A CA 1
ATOM 833 C C . VAL A 1 105 ? -0.469 8.951 -10.529 1.00 94.19 105 VAL A C 1
ATOM 835 O O . VAL A 1 105 ? -0.306 9.294 -11.699 1.00 94.19 105 VAL A O 1
ATOM 838 N N . ARG A 1 106 ? 0.439 9.208 -9.582 1.00 92.75 106 ARG A N 1
ATOM 839 C CA . ARG A 1 106 ? 1.816 9.647 -9.871 1.00 92.75 106 ARG A CA 1
ATOM 840 C C . ARG A 1 106 ? 2.761 8.488 -9.632 1.00 92.75 106 ARG A C 1
ATOM 842 O O . ARG A 1 106 ? 2.684 7.841 -8.591 1.00 92.75 106 ARG A O 1
ATOM 849 N N . VAL A 1 107 ? 3.660 8.260 -10.581 1.00 89.62 107 VAL A N 1
ATOM 850 C CA . VAL A 1 107 ? 4.732 7.272 -10.466 1.00 89.62 107 VAL A CA 1
ATOM 851 C C . VAL A 1 107 ? 6.048 7.983 -10.726 1.00 89.62 107 VAL A C 1
ATOM 853 O O . VAL A 1 107 ? 6.243 8.571 -11.790 1.00 89.62 107 VAL A O 1
ATOM 856 N N . TRP A 1 108 ? 6.953 7.918 -9.758 1.00 86.38 108 TRP A N 1
ATOM 857 C CA . TRP A 1 108 ? 8.325 8.379 -9.913 1.00 86.38 108 TRP A CA 1
ATOM 858 C C . TRP A 1 108 ? 9.170 7.176 -10.313 1.00 86.38 108 TRP A C 1
ATOM 860 O O . TRP A 1 108 ? 9.216 6.169 -9.606 1.00 86.38 108 TRP A O 1
ATOM 870 N N . GLN A 1 109 ? 9.804 7.248 -11.484 1.00 69.12 109 GLN A N 1
ATOM 871 C CA . GLN A 1 109 ? 10.662 6.164 -11.947 1.00 69.12 109 GLN A CA 1
ATOM 872 C C . GLN A 1 109 ? 11.918 6.111 -11.079 1.00 69.12 109 GLN A C 1
ATOM 874 O O . GLN A 1 109 ? 12.819 6.933 -11.228 1.00 69.12 109 GLN A O 1
ATOM 879 N N . ALA A 1 110 ? 11.988 5.116 -10.198 1.00 53.56 110 ALA A N 1
ATOM 880 C CA . ALA A 1 110 ? 13.262 4.641 -9.693 1.00 53.56 110 ALA A CA 1
ATOM 881 C C . ALA A 1 110 ? 13.885 3.805 -10.803 1.00 53.56 110 ALA A C 1
ATOM 883 O O . ALA A 1 110 ? 13.335 2.775 -11.194 1.00 53.56 110 ALA A O 1
ATOM 884 N N . SER A 1 111 ? 15.017 4.236 -11.336 1.00 47.59 111 SER A N 1
ATOM 885 C CA . SER A 1 111 ? 15.862 3.357 -12.129 1.00 47.59 111 SER A CA 1
ATOM 886 C C . SER A 1 111 ? 16.217 2.120 -11.292 1.00 47.59 111 SER A C 1
ATOM 888 O O . SER A 1 111 ? 17.015 2.209 -10.367 1.00 47.59 111 SER A O 1
ATOM 890 N N . THR A 1 112 ? 15.581 0.992 -11.601 1.00 44.22 112 THR A N 1
ATOM 891 C CA . THR A 1 112 ? 16.084 -0.395 -11.522 1.00 44.22 112 THR A CA 1
ATOM 892 C C . THR A 1 112 ? 16.726 -0.963 -10.253 1.00 44.22 112 THR A C 1
ATOM 894 O O . THR A 1 112 ? 17.046 -2.140 -10.280 1.00 44.22 112 THR A O 1
ATOM 897 N N . LEU A 1 113 ? 16.821 -0.259 -9.132 1.00 48.81 113 LEU A N 1
ATOM 898 C CA . LEU A 1 113 ? 17.038 -0.855 -7.810 1.00 48.81 113 LEU A CA 1
ATOM 899 C C . LEU A 1 113 ? 16.457 0.102 -6.775 1.00 48.81 113 LEU A C 1
ATOM 901 O O . LEU A 1 113 ? 17.085 1.087 -6.394 1.00 48.81 113 LEU A O 1
ATOM 905 N N . VAL A 1 114 ? 15.228 -0.158 -6.329 1.00 57.03 114 VAL A N 1
ATOM 906 C CA . VAL A 1 114 ? 14.791 0.444 -5.071 1.00 57.03 114 VAL A CA 1
ATOM 907 C C . VAL A 1 114 ? 15.565 -0.273 -3.975 1.00 57.03 114 VAL A C 1
ATOM 909 O O . VAL A 1 114 ? 15.240 -1.402 -3.621 1.00 57.03 114 VAL A O 1
ATOM 912 N N . GLU A 1 115 ? 16.640 0.345 -3.502 1.00 61.53 115 GLU A N 1
ATOM 913 C CA . GLU A 1 115 ? 17.362 -0.168 -2.348 1.00 61.53 115 GLU A CA 1
ATOM 914 C C . GLU A 1 115 ? 16.509 0.011 -1.088 1.00 61.53 115 GLU A C 1
ATOM 916 O O . GLU A 1 115 ? 15.996 1.096 -0.794 1.00 61.53 115 GLU A O 1
ATOM 921 N N . GLY A 1 116 ? 16.372 -1.079 -0.334 1.00 78.75 116 GLY A N 1
ATOM 922 C CA . GLY A 1 116 ? 15.712 -1.091 0.965 1.00 78.75 116 GLY A CA 1
ATOM 923 C C . GLY A 1 116 ? 14.229 -1.461 0.941 1.00 78.75 116 GLY A C 1
ATOM 924 O O . GLY A 1 116 ? 13.623 -1.764 -0.085 1.00 78.75 116 GLY A O 1
ATOM 925 N N . GLN A 1 117 ? 13.653 -1.486 2.141 1.00 90.00 117 GLN A N 1
ATOM 926 C CA . GLN A 1 117 ? 12.265 -1.871 2.358 1.00 90.00 117 GLN A CA 1
ATOM 927 C C . GLN A 1 117 ? 11.309 -0.791 1.841 1.00 90.00 117 GLN A C 1
ATOM 929 O O . GLN A 1 117 ? 11.479 0.391 2.146 1.00 90.00 117 GLN A O 1
ATOM 934 N N . LEU A 1 118 ? 10.280 -1.222 1.110 1.00 93.38 118 LEU A N 1
ATOM 935 C CA . LEU A 1 118 ? 9.174 -0.375 0.675 1.00 93.38 118 LEU A CA 1
ATOM 936 C C . LEU A 1 118 ? 7.945 -0.556 1.564 1.00 93.38 118 LEU A C 1
ATOM 938 O O . LEU A 1 118 ? 7.659 -1.665 2.032 1.00 93.38 118 LEU A O 1
ATOM 942 N N . PHE A 1 119 ? 7.207 0.538 1.729 1.00 96.00 119 PHE A N 1
ATOM 943 C CA . PHE A 1 119 ? 5.985 0.622 2.515 1.00 96.00 119 PHE A CA 1
ATOM 944 C C . PHE A 1 119 ? 4.900 1.355 1.732 1.00 96.00 119 PHE A C 1
ATOM 946 O O . PHE A 1 119 ? 5.145 2.456 1.240 1.00 96.00 119 PHE A O 1
ATOM 953 N N . ALA A 1 120 ? 3.701 0.784 1.653 1.00 97.62 120 ALA A N 1
ATOM 954 C CA . ALA A 1 120 ? 2.498 1.548 1.365 1.00 97.62 120 ALA A CA 1
ATOM 955 C C . ALA A 1 120 ? 1.975 2.196 2.645 1.00 97.62 120 ALA A C 1
ATOM 957 O O . ALA A 1 120 ? 1.991 1.583 3.712 1.00 97.62 120 ALA A O 1
ATOM 958 N N . ILE A 1 121 ? 1.494 3.426 2.509 1.00 97.44 121 ILE A N 1
ATOM 959 C CA . ILE A 1 121 ? 0.806 4.187 3.548 1.00 97.44 121 ILE A CA 1
ATOM 960 C C . ILE A 1 121 ? -0.517 4.623 2.939 1.00 97.44 121 ILE A C 1
ATOM 962 O O . ILE A 1 121 ? -0.520 5.367 1.956 1.00 97.44 121 ILE A O 1
ATOM 966 N N . VAL A 1 122 ? -1.613 4.133 3.502 1.00 98.19 122 VAL A N 1
ATOM 967 C CA . VAL A 1 122 ? -2.978 4.387 3.051 1.00 98.19 122 VAL A CA 1
ATOM 968 C C . VAL A 1 122 ? -3.702 5.200 4.111 1.00 98.19 122 VAL A C 1
ATOM 970 O O . VAL A 1 122 ? -3.803 4.780 5.263 1.00 98.19 122 VAL A O 1
ATOM 973 N N . THR A 1 123 ? -4.233 6.342 3.697 1.00 98.00 123 THR A N 1
ATOM 974 C CA . THR A 1 123 ? -5.044 7.228 4.524 1.00 98.00 123 THR A CA 1
ATOM 975 C C . THR A 1 123 ? -6.502 7.120 4.074 1.00 98.00 123 THR A C 1
ATOM 977 O O . THR A 1 123 ? -6.797 7.493 2.934 1.00 98.00 123 THR A O 1
ATOM 980 N N . PRO A 1 124 ? -7.419 6.613 4.917 1.00 97.19 124 PRO A N 1
ATOM 981 C CA . PRO A 1 124 ? -8.848 6.668 4.629 1.00 97.19 124 PRO A CA 1
ATOM 982 C C . PRO A 1 124 ? -9.327 8.125 4.605 1.00 97.19 124 PRO A C 1
ATOM 984 O O . PRO A 1 124 ? -8.896 8.953 5.405 1.00 97.19 124 PRO A O 1
ATOM 987 N N . LEU A 1 125 ? -10.225 8.443 3.678 1.00 96.50 125 LEU A N 1
ATOM 988 C CA . LEU A 1 125 ? -10.809 9.771 3.522 1.00 96.50 125 LEU A CA 1
ATOM 989 C C . LEU A 1 125 ? -12.217 9.816 4.141 1.00 96.50 125 LEU A C 1
ATOM 991 O O . LEU A 1 125 ? -12.930 8.807 4.122 1.00 96.50 125 LEU A O 1
ATOM 995 N N . PRO A 1 126 ? -12.675 10.980 4.646 1.00 92.75 126 PRO A N 1
ATOM 996 C CA . PRO A 1 126 ? -14.007 11.116 5.247 1.00 92.75 126 PRO A CA 1
ATOM 997 C C . PRO A 1 126 ? -15.170 10.758 4.311 1.00 92.75 126 PRO A C 1
ATOM 999 O O . PRO A 1 126 ? -16.251 10.407 4.773 1.00 92.75 126 PRO A O 1
ATOM 1002 N N . ASP A 1 127 ? -14.958 10.847 2.999 1.00 90.56 127 ASP A N 1
ATOM 1003 C CA . ASP A 1 127 ? -15.947 10.544 1.964 1.00 90.56 127 ASP A CA 1
ATOM 1004 C C . ASP A 1 127 ? -15.942 9.064 1.526 1.00 90.56 127 ASP A C 1
ATOM 1006 O O . ASP A 1 127 ? -16.549 8.708 0.514 1.00 90.56 127 ASP A O 1
ATOM 1010 N N . GLY A 1 128 ? -15.238 8.203 2.269 1.00 89.06 128 GLY A N 1
ATOM 1011 C CA . GLY A 1 128 ? -15.134 6.767 2.012 1.00 89.06 128 GLY A CA 1
ATOM 1012 C C . GLY A 1 128 ? -14.096 6.374 0.957 1.00 89.06 128 GLY A C 1
ATOM 1013 O O . GLY A 1 128 ? -14.027 5.199 0.600 1.00 89.06 128 GLY A O 1
ATOM 1014 N N . GLY A 1 129 ? -13.312 7.327 0.442 1.00 96.19 129 GLY A N 1
ATOM 1015 C CA . GLY A 1 129 ? -12.165 7.056 -0.423 1.00 96.19 129 GLY A CA 1
ATOM 1016 C C . GLY A 1 129 ? -10.861 6.819 0.344 1.00 96.19 129 GLY A C 1
ATOM 1017 O O . GLY A 1 129 ? -10.833 6.722 1.569 1.00 96.19 129 GLY A O 1
ATOM 1018 N N . PHE A 1 130 ? -9.760 6.767 -0.400 1.00 98.31 130 PHE A N 1
ATOM 1019 C CA . PHE A 1 130 ? -8.406 6.612 0.112 1.00 98.31 130 PHE A CA 1
ATOM 1020 C C . PHE A 1 130 ? -7.425 7.479 -0.672 1.00 98.31 130 PHE A C 1
ATOM 1022 O O . PHE A 1 130 ? -7.462 7.527 -1.903 1.00 98.31 130 PHE A O 1
ATOM 1029 N N . ASP A 1 131 ? -6.470 8.059 0.042 1.00 98.31 131 ASP A N 1
ATOM 1030 C CA . ASP A 1 131 ? -5.197 8.477 -0.537 1.00 98.31 131 ASP A CA 1
ATOM 1031 C C . ASP A 1 131 ? -4.128 7.454 -0.157 1.00 98.31 131 ASP A C 1
ATOM 1033 O O . ASP A 1 131 ? -4.143 6.892 0.940 1.00 98.31 131 ASP A O 1
ATOM 1037 N N . ALA A 1 132 ? -3.187 7.187 -1.060 1.00 98.12 132 ALA A N 1
ATOM 1038 C CA . ALA A 1 132 ? -2.140 6.207 -0.805 1.00 98.12 132 ALA A CA 1
ATOM 1039 C C . ALA A 1 132 ? -0.801 6.623 -1.399 1.00 98.12 132 ALA A C 1
ATOM 1041 O O . ALA A 1 132 ? -0.726 7.345 -2.392 1.00 98.12 132 ALA A O 1
ATOM 1042 N N . GLN A 1 133 ? 0.283 6.127 -0.820 1.00 96.69 133 GLN A N 1
ATOM 1043 C CA . GLN A 1 133 ? 1.625 6.347 -1.346 1.00 96.69 133 GLN A CA 1
ATOM 1044 C C . GLN A 1 133 ? 2.553 5.192 -1.001 1.00 96.69 133 GLN A C 1
ATOM 1046 O O . GLN A 1 133 ? 2.399 4.571 0.047 1.00 96.69 133 GLN A O 1
ATOM 1051 N N . VAL A 1 134 ? 3.544 4.953 -1.860 1.00 95.12 134 VAL A N 1
ATOM 1052 C CA . VAL A 1 134 ? 4.631 4.003 -1.597 1.00 95.12 134 VAL A CA 1
ATOM 1053 C C . VAL A 1 134 ? 5.919 4.764 -1.342 1.00 95.12 134 VAL A C 1
ATOM 1055 O O . VAL A 1 134 ? 6.327 5.575 -2.178 1.00 95.12 134 VAL A O 1
ATOM 1058 N N . VAL A 1 135 ? 6.563 4.484 -0.210 1.00 92.81 135 VAL A N 1
ATOM 1059 C CA . VAL A 1 135 ? 7.812 5.117 0.228 1.00 92.81 135 VAL A CA 1
ATOM 1060 C C . VAL A 1 135 ? 8.851 4.083 0.657 1.00 92.81 135 VAL A C 1
ATOM 1062 O O . VAL A 1 135 ? 8.496 2.966 1.028 1.00 92.81 135 VAL A O 1
ATOM 1065 N N . ASN A 1 136 ? 10.133 4.448 0.638 1.00 89.50 136 ASN A N 1
ATOM 1066 C CA . ASN A 1 136 ? 11.165 3.698 1.365 1.00 89.50 136 ASN A CA 1
ATOM 1067 C C . ASN A 1 136 ? 11.345 4.234 2.800 1.00 89.50 136 ASN A C 1
ATOM 1069 O O . ASN A 1 136 ? 10.729 5.226 3.191 1.00 89.50 136 ASN A O 1
ATOM 1073 N N . ALA A 1 137 ? 12.229 3.605 3.579 1.00 84.50 137 ALA A N 1
ATOM 1074 C CA . ALA A 1 137 ? 12.541 4.019 4.953 1.00 84.50 137 ALA A CA 1
ATOM 1075 C C . ALA A 1 137 ? 13.099 5.455 5.076 1.00 84.50 137 ALA A C 1
ATOM 1077 O O . ALA A 1 137 ? 12.920 6.093 6.109 1.00 84.50 137 ALA A O 1
ATOM 1078 N N . ASN A 1 138 ? 13.723 5.983 4.017 1.00 83.88 138 ASN A N 1
ATOM 1079 C CA . ASN A 1 138 ? 14.238 7.357 3.972 1.00 83.88 138 ASN A CA 1
ATOM 1080 C C . ASN A 1 138 ? 13.150 8.384 3.606 1.00 83.88 138 ASN A C 1
ATOM 1082 O O . ASN A 1 138 ? 13.442 9.571 3.492 1.00 83.88 138 ASN A O 1
ATOM 1086 N N . GLY A 1 139 ? 11.909 7.940 3.379 1.00 83.50 139 GLY A N 1
ATOM 1087 C CA . GLY A 1 139 ? 10.810 8.793 2.942 1.00 83.50 139 GLY A CA 1
ATOM 1088 C C . GLY A 1 139 ? 10.845 9.138 1.452 1.00 83.50 139 GLY A C 1
ATOM 1089 O O . GLY A 1 139 ? 10.098 10.009 1.027 1.00 83.50 139 GLY A O 1
ATOM 1090 N N . ASN A 1 140 ? 11.659 8.485 0.617 1.00 87.69 140 ASN A N 1
ATOM 1091 C CA . ASN A 1 140 ? 11.587 8.696 -0.834 1.00 87.69 140 ASN A CA 1
ATOM 1092 C C . ASN A 1 140 ? 10.293 8.085 -1.369 1.00 87.69 140 ASN A C 1
ATOM 1094 O O . ASN A 1 140 ? 10.036 6.905 -1.129 1.00 87.69 140 ASN A O 1
ATOM 1098 N N . ARG A 1 141 ? 9.495 8.867 -2.099 1.00 90.62 141 ARG A N 1
ATOM 1099 C CA . ARG A 1 141 ? 8.206 8.438 -2.654 1.00 90.62 141 ARG A CA 1
ATOM 1100 C C . ARG A 1 141 ? 8.347 7.891 -4.075 1.00 90.62 141 ARG A C 1
ATOM 1102 O O . ARG A 1 141 ? 9.023 8.484 -4.910 1.00 90.62 141 ARG A O 1
ATOM 1109 N N . TYR A 1 142 ? 7.646 6.793 -4.355 1.00 90.62 142 TYR A N 1
ATOM 1110 C CA . TYR A 1 142 ? 7.677 6.072 -5.635 1.00 90.62 142 TYR A CA 1
ATOM 1111 C C . TYR A 1 142 ? 6.327 6.048 -6.347 1.00 90.62 142 TYR A C 1
ATOM 1113 O O . TYR A 1 142 ? 6.269 6.149 -7.571 1.00 90.62 142 TYR A O 1
ATOM 1121 N N . VAL A 1 143 ? 5.235 5.953 -5.588 1.00 93.25 143 VAL A N 1
ATOM 1122 C CA . VAL A 1 143 ? 3.859 6.009 -6.097 1.00 93.25 143 VAL A CA 1
ATOM 1123 C C . VAL A 1 143 ? 3.032 6.916 -5.198 1.00 93.25 143 VAL A C 1
ATOM 1125 O O . VAL A 1 143 ? 3.253 6.951 -3.988 1.00 93.25 143 VAL A O 1
ATOM 1128 N N . GLN A 1 144 ? 2.076 7.632 -5.785 1.00 95.81 144 GLN A N 1
ATOM 1129 C CA . GLN A 1 144 ? 0.986 8.298 -5.081 1.00 95.81 144 GLN A CA 1
ATOM 1130 C C . GLN A 1 144 ? -0.327 8.035 -5.818 1.00 95.81 144 GLN A C 1
ATOM 1132 O O . GLN A 1 144 ? -0.413 8.271 -7.024 1.00 95.81 144 GLN A O 1
ATOM 1137 N N . LEU A 1 145 ? -1.334 7.580 -5.081 1.00 97.00 145 LEU A N 1
ATOM 1138 C CA . LEU A 1 145 ? -2.731 7.534 -5.485 1.00 97.00 145 LEU A CA 1
ATOM 1139 C C . LEU A 1 145 ? -3.478 8.645 -4.752 1.00 97.00 145 LEU A C 1
ATOM 1141 O O . LEU A 1 145 ? -3.294 8.808 -3.544 1.00 97.00 145 LEU A O 1
ATOM 1145 N N . SER A 1 146 ? -4.326 9.364 -5.475 1.00 97.62 146 SER A N 1
ATOM 1146 C CA . SER A 1 146 ? -5.262 10.320 -4.888 1.00 97.62 146 SER A CA 1
ATOM 1147 C C . SER A 1 146 ? -6.689 9.974 -5.283 1.00 97.62 146 SER A C 1
ATOM 1149 O O . SER A 1 146 ? -6.932 9.627 -6.444 1.00 97.62 146 SER A O 1
ATOM 1151 N N . GLY A 1 147 ? -7.606 10.056 -4.320 1.00 97.56 147 GLY A N 1
ATOM 1152 C CA . GLY A 1 147 ? -9.031 9.810 -4.540 1.00 97.56 147 GLY A CA 1
ATOM 1153 C C . GLY A 1 147 ? -9.339 8.387 -5.010 1.00 97.56 147 GLY A C 1
ATOM 1154 O O . GLY A 1 147 ? -10.184 8.187 -5.884 1.00 97.56 147 GLY A O 1
ATOM 1155 N N . TYR A 1 148 ? -8.627 7.388 -4.481 1.00 98.12 148 TYR A N 1
ATOM 1156 C CA . TYR A 1 148 ? -8.932 5.984 -4.742 1.00 98.12 148 TYR A CA 1
ATOM 1157 C C . TYR A 1 148 ? -10.263 5.612 -4.083 1.00 98.12 148 TYR A C 1
ATOM 1159 O O . TYR A 1 148 ? -10.458 5.814 -2.889 1.00 98.12 148 TYR A O 1
ATOM 1167 N N . ARG A 1 149 ? -11.191 5.058 -4.859 1.00 97.31 149 ARG A N 1
ATOM 1168 C CA . ARG A 1 149 ? -12.498 4.590 -4.401 1.00 97.31 149 ARG A CA 1
ATOM 1169 C C . ARG A 1 149 ? -12.672 3.128 -4.739 1.00 97.31 149 ARG A C 1
ATOM 1171 O O . ARG A 1 149 ? -12.264 2.665 -5.808 1.00 97.31 149 ARG A O 1
ATOM 1178 N N . THR A 1 150 ? -13.358 2.435 -3.848 1.00 96.06 150 THR A N 1
ATOM 1179 C CA . THR A 1 150 ? -13.766 1.052 -4.036 1.00 96.06 150 THR A CA 1
ATOM 1180 C C . THR A 1 150 ? -15.281 0.964 -4.175 1.00 96.06 150 THR A C 1
ATOM 1182 O O . THR A 1 150 ? -16.023 1.892 -3.849 1.00 96.06 150 THR A O 1
ATOM 1185 N N . VAL A 1 151 ? -15.745 -0.176 -4.667 1.00 94.06 151 VAL A N 1
ATOM 1186 C CA . VAL A 1 151 ? -17.143 -0.591 -4.586 1.00 94.06 151 VAL A CA 1
ATOM 1187 C C . VAL A 1 151 ? -17.200 -1.899 -3.819 1.00 94.06 151 VAL A C 1
ATOM 1189 O O . VAL A 1 151 ? -16.376 -2.784 -4.052 1.00 94.06 151 VAL A O 1
ATOM 1192 N N . ALA A 1 152 ? -18.148 -2.029 -2.892 1.00 88.62 152 ALA A N 1
ATOM 1193 C CA . ALA A 1 152 ? -18.331 -3.277 -2.165 1.00 88.62 152 ALA A CA 1
ATOM 1194 C C . ALA A 1 152 ? -18.568 -4.424 -3.155 1.00 88.62 152 ALA A C 1
ATOM 1196 O O . ALA A 1 152 ? -19.367 -4.293 -4.087 1.00 88.62 152 ALA A O 1
ATOM 1197 N N . LEU A 1 153 ? -17.886 -5.550 -2.943 1.00 77.44 153 LEU A N 1
ATOM 1198 C CA . LEU A 1 153 ? -18.248 -6.782 -3.632 1.00 77.44 153 LEU A CA 1
ATOM 1199 C C . LEU A 1 153 ? -19.712 -7.086 -3.301 1.00 77.44 153 LEU A C 1
ATOM 1201 O O . LEU A 1 153 ? -20.052 -7.124 -2.113 1.00 77.44 153 LEU A O 1
ATOM 1205 N N . PRO A 1 154 ? -20.583 -7.299 -4.306 1.00 64.69 154 PRO A N 1
ATOM 1206 C CA . PRO A 1 154 ? -21.886 -7.875 -4.041 1.00 64.69 154 PRO A CA 1
ATOM 1207 C C . PRO A 1 154 ? -21.634 -9.164 -3.271 1.00 64.69 154 PRO A C 1
ATOM 1209 O O . PRO A 1 154 ? -20.877 -10.019 -3.739 1.00 64.69 154 PRO A O 1
ATOM 1212 N N . VAL A 1 155 ? -22.211 -9.286 -2.076 1.00 56.06 155 VAL A N 1
ATOM 1213 C CA . VAL A 1 155 ? -22.203 -10.567 -1.377 1.00 56.06 155 VAL A CA 1
ATOM 1214 C C . VAL A 1 155 ? -22.859 -11.536 -2.351 1.00 56.06 155 VAL A C 1
ATOM 1216 O O . VAL A 1 155 ? -24.013 -11.330 -2.730 1.00 56.06 155 VAL A O 1
ATOM 1219 N N . ALA A 1 156 ? -22.116 -12.531 -2.837 1.00 46.81 156 ALA A N 1
ATOM 1220 C CA . ALA A 1 156 ? -22.748 -13.618 -3.555 1.00 46.81 156 ALA A CA 1
ATOM 1221 C C . ALA A 1 156 ? -23.756 -14.224 -2.574 1.00 46.81 156 ALA A C 1
ATOM 1223 O O . ALA A 1 156 ? -23.364 -14.790 -1.554 1.00 46.81 156 ALA A O 1
ATOM 1224 N N . LEU A 1 157 ? -25.050 -14.026 -2.840 1.00 43.75 157 LEU A N 1
ATOM 1225 C CA . LEU A 1 157 ? -26.088 -14.835 -2.221 1.00 43.75 157 LEU A CA 1
ATOM 1226 C C . LEU A 1 157 ? -25.738 -16.292 -2.542 1.00 43.75 157 LEU A C 1
ATOM 1228 O O . LEU A 1 157 ? -25.531 -16.637 -3.702 1.00 43.75 157 LEU A O 1
ATOM 1232 N N . GLU A 1 158 ? -25.575 -17.044 -1.459 1.00 39.34 158 GLU A N 1
ATOM 1233 C CA . GLU A 1 158 ? -25.096 -18.415 -1.276 1.00 39.34 158 GLU A CA 1
ATOM 1234 C C . GLU A 1 158 ? -25.038 -19.367 -2.481 1.00 39.34 158 GLU A C 1
ATOM 1236 O O . GLU A 1 158 ? -25.934 -19.435 -3.322 1.00 39.34 158 GLU A O 1
ATOM 1241 N N . ALA A 1 159 ? -24.059 -20.273 -2.428 1.00 33.22 159 ALA A N 1
ATOM 1242 C CA . ALA A 1 159 ? -24.192 -21.593 -3.027 1.00 33.22 159 ALA A CA 1
ATOM 1243 C C . ALA A 1 159 ? -23.832 -22.675 -1.989 1.00 33.22 159 ALA A C 1
ATOM 1245 O O . ALA A 1 159 ? -22.653 -22.914 -1.761 1.00 33.22 159 ALA A O 1
ATOM 1246 N N . LYS A 1 160 ? -24.891 -23.257 -1.400 1.00 35.91 160 LYS A N 1
ATOM 1247 C CA . LYS A 1 160 ? -25.051 -24.577 -0.743 1.00 35.91 160 LYS A CA 1
ATOM 1248 C C . LYS A 1 160 ? -23.949 -25.148 0.152 1.00 35.91 160 LYS A C 1
ATOM 1250 O O . LYS A 1 160 ? -22.872 -25.500 -0.371 1.00 35.91 160 LYS A O 1
#

Solvent-accessible surface area (backbone atoms only — not comparable to full-atom values): 9613 Å² total; per-residue (Å²): 140,85,92,82,90,74,81,92,68,93,47,81,43,75,72,74,80,84,71,95,67,82,64,52,42,34,74,67,49,52,72,77,52,84,59,60,71,49,60,53,35,47,45,30,32,42,70,80,88,74,38,28,32,20,34,51,43,91,83,59,56,73,80,54,86,67,68,85,59,88,64,94,71,47,64,66,61,52,46,32,36,53,53,31,45,36,49,43,34,39,74,76,67,72,39,58,54,43,90,65,48,64,76,43,79,50,69,51,84,70,79,90,64,81,81,74,63,41,32,23,45,27,37,73,40,98,87,71,29,28,35,29,34,29,22,32,75,88,8,48,42,40,37,36,41,36,58,32,30,60,40,71,58,76,76,76,80,79,84,134

Sequence (160 aa):
MRLNKEPLQASTGPTVNLPSGSFIKAADIYRIYFHGPAYQVLEQAWWDGDRMFGTMSRHLPANHQPDNRPTVLAPRLIELCFQTAGLWEMAVQGRMGLPLHIDHVRVWQASTLVEGQLFAIVTPLPDGGFDAQVVNANGNRYVQLSGYRTVALPVALEAK

pLDDT: mean 86.91, std 14.34, range [33.22, 98.31]

Foldseek 3Di:
DDDDDDPFDFDFADADDDDPDDKAALVNLCVPPPDDQQQSQFRIWDDPPFKIKGKGDPDHDQPDPVSPDDDPQPVSQVSSQQSSVQVCCCVPVVFGWDWDDFPDKDFRDDPPDPPAIKMKIWGQDPVRFIWIWIAGNVRGTGMTTHRTHTDTDDPPPDDD

Mean predicted aligned error: 6.25 Å